Protein AF-A0A6B2TIQ4-F1 (afdb_monomer_lite)

Foldseek 3Di:
DDDDDPDDPPPPPPVDPPDPPDDPVLVVLVVVLVVLVVVLAVLLVVCLVPNDPVSVVSNVVSQQSSCVSVVRDGDDHDPND

pLDDT: mean 85.21, std 15.92, range [53.25, 98.44]

Structure (mmCIF, N/CA/C/O backbone):
data_AF-A0A6B2TIQ4-F1
#
_entry.id   AF-A0A6B2TIQ4-F1
#
loop_
_atom_site.group_PDB
_atom_site.id
_atom_site.type_symbol
_atom_site.label_atom_id
_atom_site.label_alt_id
_atom_site.label_comp_id
_atom_site.label_asym_id
_atom_site.label_entity_id
_atom_site.label_seq_id
_atom_site.pdbx_PDB_ins_code
_atom_site.Cartn_x
_atom_site.Cartn_y
_atom_site.Cartn_z
_atom_site.occupancy
_atom_site.B_iso_or_equiv
_atom_site.auth_seq_id
_atom_site.auth_comp_id
_atom_site.auth_asym_id
_atom_site.auth_atom_id
_atom_site.pdbx_PDB_model_num
ATOM 1 N N . MET A 1 1 ? 19.151 -43.596 -55.601 1.00 70.56 1 MET A N 1
ATOM 2 C CA . MET A 1 1 ? 19.805 -42.323 -55.234 1.00 70.56 1 MET A CA 1
ATOM 3 C C . MET A 1 1 ? 18.896 -41.633 -54.236 1.00 70.56 1 MET A C 1
ATOM 5 O O . MET A 1 1 ? 17.786 -41.294 -54.616 1.00 70.56 1 MET A O 1
ATOM 9 N N . TYR A 1 2 ? 19.293 -41.537 -52.967 1.00 61.28 2 TYR A N 1
ATOM 10 C CA . TYR A 1 2 ? 18.542 -40.768 -51.971 1.00 61.28 2 TYR A CA 1
ATOM 11 C C . TYR A 1 2 ? 19.059 -39.334 -52.043 1.00 61.28 2 TYR A C 1
ATOM 13 O O . TYR A 1 2 ? 20.250 -39.119 -51.814 1.00 61.28 2 TYR A O 1
ATOM 21 N N . GLU A 1 3 ? 18.220 -38.373 -52.415 1.00 61.12 3 GLU A N 1
ATOM 22 C CA . GLU A 1 3 ? 18.626 -36.974 -52.295 1.00 61.12 3 GLU A CA 1
ATOM 23 C C . GLU A 1 3 ? 18.462 -36.504 -50.844 1.00 61.12 3 GLU A C 1
ATOM 25 O O . GLU A 1 3 ? 17.439 -36.787 -50.214 1.00 61.12 3 GLU A O 1
ATOM 30 N N . PRO A 1 4 ? 19.453 -35.792 -50.283 1.00 68.31 4 PRO A N 1
ATOM 31 C CA . PRO A 1 4 ? 19.332 -35.222 -48.955 1.00 68.31 4 PRO A CA 1
ATOM 32 C C . PRO A 1 4 ? 18.454 -33.966 -49.004 1.00 68.31 4 PRO A C 1
ATOM 34 O O . PRO A 1 4 ? 18.641 -33.091 -49.849 1.00 68.31 4 PRO A O 1
ATOM 37 N N . ILE A 1 5 ? 17.529 -33.842 -48.051 1.00 68.50 5 ILE A N 1
ATOM 38 C CA . ILE A 1 5 ? 16.701 -32.645 -47.878 1.00 68.50 5 ILE A CA 1
ATOM 39 C C . ILE A 1 5 ? 17.618 -31.458 -47.537 1.00 68.50 5 ILE A C 1
ATOM 41 O O . ILE A 1 5 ? 18.159 -31.370 -46.436 1.00 68.50 5 ILE A O 1
ATOM 45 N N . ARG A 1 6 ? 17.793 -30.528 -48.485 1.00 66.25 6 ARG A N 1
ATOM 46 C CA . ARG A 1 6 ? 18.423 -29.213 -48.275 1.00 66.25 6 ARG A CA 1
ATOM 47 C C . ARG A 1 6 ? 17.362 -28.143 -48.040 1.00 66.25 6 ARG A C 1
ATOM 49 O O . ARG A 1 6 ? 17.192 -27.234 -48.846 1.00 66.25 6 ARG A O 1
ATOM 56 N N . THR A 1 7 ? 16.674 -28.209 -46.911 1.00 62.44 7 THR A N 1
ATOM 57 C CA . THR A 1 7 ? 15.895 -27.065 -46.427 1.00 62.44 7 THR A CA 1
ATOM 58 C C . THR A 1 7 ? 16.405 -26.693 -45.050 1.00 62.44 7 THR A C 1
ATOM 60 O O . THR A 1 7 ? 16.445 -27.535 -44.154 1.00 62.44 7 THR A O 1
ATOM 63 N N . LYS A 1 8 ? 16.862 -25.439 -44.921 1.00 59.34 8 LYS A N 1
ATOM 64 C CA . LYS A 1 8 ? 17.314 -24.832 -43.665 1.00 59.34 8 LYS A CA 1
ATOM 65 C C . LYS A 1 8 ? 16.348 -25.206 -42.545 1.00 59.34 8 LYS A C 1
ATOM 67 O O . LYS A 1 8 ? 15.138 -25.076 -42.713 1.00 59.34 8 LYS A O 1
ATOM 72 N N . SER A 1 9 ? 16.900 -25.616 -41.407 1.00 58.41 9 SER A N 1
ATOM 73 C CA . SER A 1 9 ? 16.136 -25.679 -40.171 1.00 58.41 9 SER A CA 1
ATOM 74 C C . SER A 1 9 ? 15.472 -24.320 -39.947 1.00 58.41 9 SER A C 1
ATOM 76 O O . SER A 1 9 ? 16.160 -23.310 -39.803 1.00 58.41 9 SER A O 1
ATOM 78 N N . VAL A 1 10 ? 14.139 -24.294 -39.948 1.00 62.28 10 VAL A N 1
ATOM 79 C CA . VAL A 1 10 ? 13.320 -23.135 -39.559 1.00 62.28 10 VAL A CA 1
ATOM 80 C C . VAL A 1 10 ? 13.263 -23.057 -38.033 1.00 62.28 10 VAL A C 1
ATOM 82 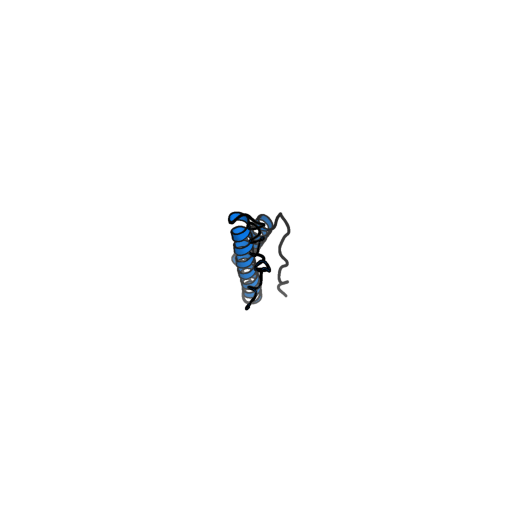O O . VAL A 1 10 ? 12.227 -22.790 -37.432 1.00 62.28 10 VAL A O 1
ATOM 85 N N . HIS A 1 11 ? 14.386 -23.337 -37.371 1.00 54.81 11 HIS A N 1
ATOM 86 C CA . HIS A 1 11 ? 14.590 -22.877 -36.013 1.00 54.81 11 HIS A CA 1
ATOM 87 C C . HIS A 1 11 ? 14.859 -21.385 -36.126 1.00 54.81 11 HIS A C 1
ATOM 89 O O . HIS A 1 11 ? 16.003 -20.932 -36.147 1.00 54.81 11 HIS A O 1
ATOM 95 N N . THR A 1 12 ? 13.768 -20.628 -36.242 1.00 57.03 12 THR A N 1
ATOM 96 C CA . THR A 1 12 ? 13.687 -19.305 -35.649 1.00 57.03 12 THR A CA 1
ATOM 97 C C . THR A 1 12 ? 14.131 -19.507 -34.206 1.00 57.03 12 THR A C 1
ATOM 99 O O . THR A 1 12 ? 13.354 -19.945 -33.359 1.00 57.03 12 THR A O 1
ATOM 102 N N . MET A 1 13 ? 15.428 -19.305 -33.947 1.00 57.56 13 MET A N 1
ATOM 103 C CA . MET A 1 13 ? 15.884 -18.960 -32.610 1.00 57.56 13 MET A CA 1
ATOM 104 C C . MET A 1 13 ? 14.937 -17.858 -32.175 1.00 57.56 13 MET A C 1
ATOM 106 O O . MET A 1 13 ? 14.662 -16.972 -32.983 1.00 57.56 13 MET A O 1
ATOM 110 N N . ALA A 1 14 ? 14.354 -17.984 -30.990 1.00 57.84 14 ALA A N 1
ATOM 111 C CA . ALA A 1 14 ? 13.538 -16.938 -30.410 1.00 57.84 14 ALA A CA 1
ATOM 112 C C . ALA A 1 14 ? 14.406 -15.675 -30.295 1.00 57.84 14 ALA A C 1
ATOM 114 O O . ALA A 1 14 ? 15.054 -15.431 -29.282 1.00 57.84 14 ALA A O 1
ATOM 115 N N . ASP A 1 15 ? 14.480 -14.924 -31.387 1.00 53.34 15 ASP A N 1
ATOM 116 C CA . ASP A 1 15 ? 15.114 -13.628 -31.523 1.00 53.34 15 ASP A CA 1
ATOM 117 C C . ASP A 1 15 ? 14.102 -12.611 -31.019 1.00 53.34 15 ASP A C 1
ATOM 119 O O . ASP A 1 15 ? 13.497 -11.87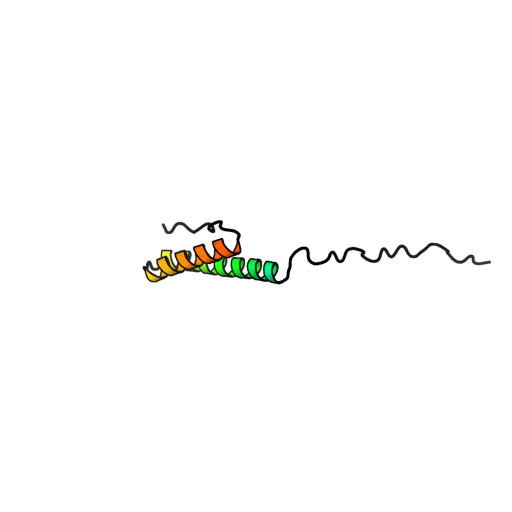5 -31.783 1.00 53.34 15 ASP A O 1
ATOM 123 N N . ASP A 1 16 ? 13.787 -12.749 -29.735 1.00 55.19 16 ASP A N 1
ATOM 124 C CA . ASP A 1 16 ? 13.324 -11.689 -28.854 1.00 55.19 16 ASP A CA 1
ATOM 125 C C . ASP A 1 16 ? 13.169 -12.299 -27.454 1.00 55.19 16 ASP A C 1
ATOM 127 O O . ASP A 1 16 ? 12.100 -12.339 -26.847 1.00 55.19 16 ASP A O 1
ATOM 131 N N . ALA A 1 17 ? 14.279 -12.748 -26.866 1.00 56.53 17 ALA A N 1
ATOM 132 C CA . ALA A 1 17 ? 14.438 -12.455 -25.448 1.00 56.53 17 ALA A CA 1
ATOM 133 C C . ALA A 1 17 ? 14.618 -10.933 -25.362 1.00 56.53 17 ALA A C 1
ATOM 135 O O . ALA A 1 17 ? 15.737 -10.453 -25.183 1.00 56.53 17 ALA A O 1
ATOM 136 N N . SER A 1 18 ? 13.537 -10.181 -25.619 1.00 59.66 18 SER A N 1
ATOM 137 C CA . SER A 1 18 ? 13.526 -8.733 -25.515 1.00 59.66 18 SER A CA 1
ATOM 138 C C . SER A 1 18 ? 14.126 -8.420 -24.160 1.00 59.66 18 SER A C 1
ATOM 140 O O . SER A 1 18 ? 13.672 -8.937 -23.134 1.00 59.66 18 SER A O 1
ATOM 142 N N . TYR A 1 19 ? 15.208 -7.645 -24.168 1.00 58.19 19 TYR A N 1
ATOM 143 C CA . TYR A 1 19 ? 15.806 -7.111 -22.955 1.00 58.19 19 TYR A CA 1
ATOM 144 C C . TYR A 1 19 ? 14.688 -6.644 -22.014 1.00 58.19 19 TYR A C 1
ATOM 146 O O . TYR A 1 19 ? 13.707 -6.084 -22.518 1.00 58.19 19 TYR A O 1
ATOM 154 N N . PRO A 1 20 ? 14.798 -6.864 -20.688 1.00 69.06 20 PRO A N 1
ATOM 155 C CA . PRO A 1 20 ? 13.757 -6.449 -19.760 1.00 69.06 20 PRO A CA 1
ATOM 156 C C . PRO A 1 20 ? 13.348 -5.008 -20.077 1.00 69.06 20 PRO A C 1
ATOM 158 O O . PRO A 1 20 ? 14.180 -4.104 -20.030 1.00 69.06 20 PRO A O 1
ATOM 161 N N . HIS A 1 21 ? 12.081 -4.791 -20.453 1.00 73.38 21 HIS A N 1
ATOM 162 C CA . HIS A 1 21 ? 11.576 -3.455 -20.806 1.00 73.38 21 HIS A CA 1
ATOM 163 C C . HIS A 1 21 ? 11.630 -2.480 -19.619 1.00 73.38 21 HIS A C 1
ATOM 165 O O . HIS A 1 21 ? 11.361 -1.292 -19.780 1.00 73.38 21 HIS A O 1
ATOM 171 N N . ARG A 1 22 ? 11.943 -3.001 -18.429 1.00 82.00 22 ARG A N 1
ATOM 172 C CA . ARG A 1 22 ? 12.139 -2.277 -17.185 1.00 82.00 22 ARG A CA 1
ATOM 173 C C . ARG A 1 22 ? 13.459 -2.677 -16.554 1.00 82.00 22 ARG A C 1
ATOM 175 O O . ARG A 1 22 ? 13.854 -3.841 -16.573 1.00 82.00 22 ARG A O 1
ATOM 182 N N . SER A 1 23 ? 14.113 -1.698 -15.956 1.00 90.69 23 SER A N 1
ATOM 183 C CA . SER A 1 23 ? 15.211 -1.925 -15.035 1.00 90.69 23 SER A CA 1
ATOM 184 C C . SER A 1 23 ? 14.744 -2.755 -13.835 1.00 90.69 23 SER A C 1
ATOM 186 O O . SER A 1 23 ? 13.581 -2.739 -13.429 1.00 90.69 23 SER A O 1
ATOM 188 N N . ARG A 1 24 ? 15.688 -3.468 -13.220 1.00 91.12 24 ARG A N 1
ATOM 189 C CA . ARG A 1 24 ? 15.433 -4.224 -11.988 1.00 91.12 24 ARG A CA 1
ATOM 190 C C . ARG A 1 24 ? 14.922 -3.333 -10.850 1.00 91.12 24 ARG A C 1
ATOM 192 O O . ARG A 1 24 ? 14.141 -3.792 -10.027 1.00 91.12 24 ARG A O 1
ATOM 199 N N . GLU A 1 25 ? 15.384 -2.087 -10.786 1.00 92.88 25 GLU A N 1
ATOM 200 C CA . GLU A 1 25 ? 14.927 -1.104 -9.800 1.00 92.88 25 GLU A CA 1
ATOM 201 C C . GLU A 1 25 ? 13.436 -0.803 -9.979 1.00 92.88 25 GLU A C 1
ATOM 203 O O . GLU A 1 25 ? 12.673 -0.948 -9.030 1.00 92.88 25 GLU A O 1
ATOM 208 N N . GLU A 1 26 ? 12.995 -0.537 -11.211 1.00 93.12 26 GLU A N 1
ATOM 209 C CA . GLU A 1 26 ? 11.574 -0.326 -11.511 1.00 93.12 26 GLU A CA 1
ATOM 210 C C . GLU A 1 26 ? 10.717 -1.554 -11.162 1.00 93.12 26 GLU A C 1
ATOM 212 O O . GLU A 1 26 ? 9.599 -1.413 -10.666 1.00 93.12 26 GLU A O 1
ATOM 217 N N . GLU A 1 27 ? 11.216 -2.774 -11.382 1.00 94.56 27 GLU A N 1
ATOM 218 C CA . GLU A 1 27 ? 10.505 -3.985 -10.952 1.00 94.56 27 GLU A CA 1
ATOM 219 C C . GLU A 1 27 ? 10.370 -4.083 -9.429 1.00 94.56 27 GLU A C 1
ATOM 221 O O . GLU A 1 27 ? 9.311 -4.478 -8.930 1.00 94.56 27 GLU A O 1
ATOM 226 N N . LEU A 1 28 ? 11.422 -3.732 -8.688 1.00 95.88 28 LEU A N 1
ATOM 227 C CA . LEU A 1 28 ? 11.397 -3.728 -7.227 1.00 95.88 28 LEU A CA 1
ATOM 228 C C . LEU A 1 28 ? 10.453 -2.654 -6.688 1.00 95.88 28 LEU A C 1
ATOM 230 O O . LEU A 1 28 ? 9.703 -2.940 -5.757 1.00 95.88 28 LEU A O 1
ATOM 234 N N . ASP A 1 29 ? 10.419 -1.473 -7.300 1.00 95.88 29 ASP A N 1
ATOM 235 C CA . ASP A 1 29 ? 9.487 -0.408 -6.929 1.00 95.88 29 ASP A CA 1
ATOM 236 C C . ASP A 1 29 ? 8.035 -0.831 -7.1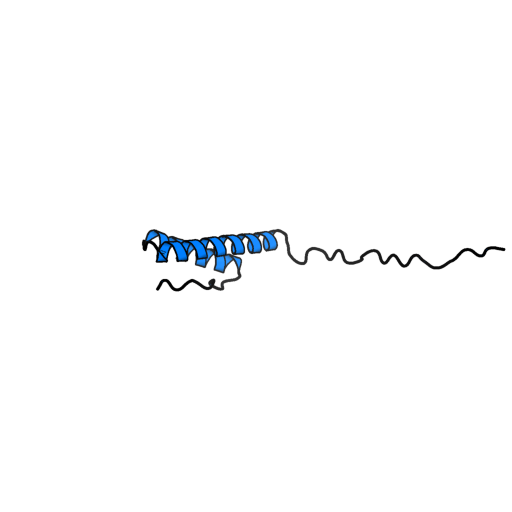53 1.00 95.88 29 ASP A C 1
ATOM 238 O O . ASP A 1 29 ? 7.184 -0.625 -6.284 1.00 95.88 29 ASP A O 1
ATOM 242 N N . ILE A 1 30 ? 7.747 -1.503 -8.273 1.00 94.88 30 ILE A N 1
ATOM 243 C CA . ILE A 1 30 ? 6.416 -2.059 -8.550 1.00 94.88 30 ILE A CA 1
ATOM 244 C C . ILE A 1 30 ? 6.031 -3.095 -7.490 1.00 94.88 30 ILE A C 1
ATOM 246 O O . ILE A 1 30 ? 4.913 -3.059 -6.965 1.00 94.88 30 ILE A O 1
ATOM 250 N N . GLN A 1 31 ? 6.944 -4.011 -7.159 1.00 97.00 31 GLN A N 1
ATOM 251 C CA . GLN A 1 31 ? 6.701 -5.026 -6.136 1.00 97.00 31 GLN A CA 1
ATOM 252 C C . GLN A 1 31 ? 6.473 -4.380 -4.771 1.00 97.00 31 GLN A C 1
ATOM 254 O O . GLN A 1 31 ? 5.479 -4.684 -4.112 1.00 97.00 31 GLN A O 1
ATOM 259 N N . LEU A 1 32 ? 7.343 -3.465 -4.348 1.00 98.19 32 LEU A N 1
ATOM 260 C CA . LEU A 1 32 ? 7.225 -2.768 -3.072 1.00 98.19 32 LEU A CA 1
ATOM 261 C C . LEU A 1 32 ? 5.912 -1.983 -2.989 1.00 98.19 32 LEU A C 1
ATOM 263 O O . LEU A 1 32 ? 5.200 -2.086 -1.992 1.00 98.19 32 LEU A O 1
ATOM 267 N N . ALA A 1 33 ? 5.536 -1.274 -4.055 1.00 97.75 33 ALA A N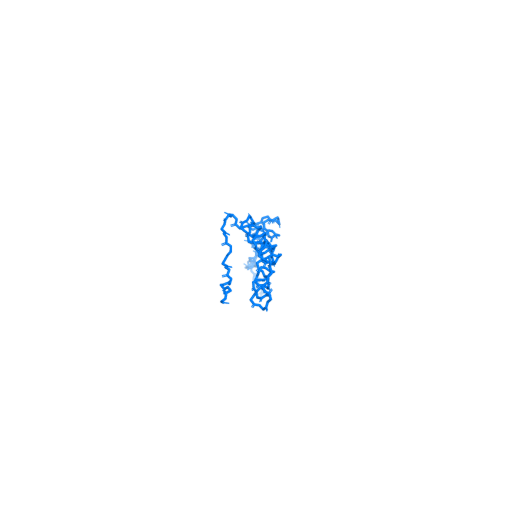 1
ATOM 268 C CA . ALA A 1 33 ? 4.262 -0.570 -4.128 1.00 97.75 33 ALA A CA 1
ATOM 269 C C . ALA A 1 33 ? 3.063 -1.523 -3.995 1.00 97.75 33 ALA A C 1
ATOM 271 O O . ALA A 1 33 ? 2.047 -1.149 -3.414 1.00 97.75 33 ALA A O 1
ATOM 272 N N . GLY A 1 34 ? 3.163 -2.746 -4.526 1.00 97.06 34 GLY A N 1
ATOM 273 C CA . GLY A 1 34 ? 2.162 -3.798 -4.336 1.00 97.06 34 GLY A CA 1
ATOM 274 C C . GLY A 1 34 ? 2.042 -4.247 -2.877 1.00 97.06 34 GLY A C 1
ATOM 275 O O . GLY A 1 34 ? 0.940 -4.274 -2.332 1.00 97.06 34 GLY A O 1
ATOM 276 N N . HIS A 1 35 ? 3.167 -4.534 -2.219 1.00 98.44 35 HIS A N 1
ATOM 277 C CA . HIS A 1 35 ? 3.183 -4.967 -0.817 1.00 98.44 35 HIS A CA 1
ATOM 278 C C . HIS A 1 35 ? 2.686 -3.874 0.137 1.00 98.44 35 HIS A C 1
ATOM 280 O O . HIS A 1 35 ? 1.888 -4.151 1.030 1.00 98.44 35 HIS A O 1
ATOM 286 N N . LEU A 1 36 ? 3.105 -2.624 -0.069 1.00 98.25 36 LEU A N 1
ATOM 287 C CA . LEU A 1 36 ? 2.645 -1.497 0.744 1.00 98.25 36 LEU A CA 1
ATOM 288 C C . LEU A 1 36 ? 1.154 -1.208 0.539 1.00 98.25 36 LEU A C 1
ATOM 290 O O . LEU A 1 36 ? 0.473 -0.863 1.499 1.00 98.25 36 LEU A O 1
ATOM 294 N N . ALA A 1 37 ? 0.623 -1.400 -0.673 1.00 97.69 37 ALA A N 1
ATOM 295 C CA . ALA A 1 37 ? -0.814 -1.291 -0.917 1.00 97.69 37 ALA A CA 1
ATOM 296 C C . ALA A 1 37 ? -1.607 -2.389 -0.185 1.00 97.69 37 ALA A C 1
ATOM 298 O O . ALA A 1 37 ? -2.655 -2.102 0.388 1.00 97.69 37 ALA A O 1
ATOM 299 N N . ALA A 1 38 ? -1.094 -3.624 -0.145 1.00 97.75 38 ALA A N 1
ATOM 300 C CA . ALA A 1 38 ? -1.707 -4.703 0.631 1.00 97.75 38 ALA A CA 1
ATOM 301 C C . ALA A 1 38 ? -1.679 -4.414 2.143 1.00 97.75 38 ALA A C 1
ATOM 303 O O . ALA A 1 38 ? -2.679 -4.606 2.832 1.00 97.75 38 ALA A O 1
ATOM 304 N N . LEU A 1 39 ? -0.560 -3.889 2.655 1.00 98.25 39 LEU A N 1
ATOM 305 C CA . LEU A 1 39 ? -0.445 -3.472 4.054 1.00 98.25 39 LEU A CA 1
ATOM 306 C C . LEU A 1 39 ? -1.392 -2.308 4.391 1.00 98.25 39 LEU A C 1
ATOM 308 O O . LEU A 1 39 ? -1.994 -2.301 5.464 1.00 98.25 39 LEU A O 1
ATOM 312 N N . LEU A 1 40 ? -1.556 -1.346 3.479 1.00 97.88 40 LEU A N 1
ATOM 313 C CA . LEU A 1 40 ? -2.511 -0.248 3.627 1.00 97.88 40 LEU A CA 1
ATOM 314 C C . LEU A 1 40 ? -3.951 -0.768 3.714 1.00 97.88 40 LEU A C 1
ATOM 316 O O . LEU A 1 40 ? -4.685 -0.343 4.601 1.00 97.88 40 LEU A O 1
ATOM 320 N N . ALA A 1 41 ? -4.333 -1.715 2.853 1.00 97.31 41 ALA A N 1
ATOM 321 C CA . ALA A 1 41 ? -5.661 -2.327 2.892 1.00 97.31 41 ALA A CA 1
ATOM 322 C C . ALA A 1 41 ? -5.931 -3.014 4.241 1.00 97.31 41 ALA A C 1
ATOM 324 O O . ALA A 1 41 ? -6.946 -2.743 4.877 1.00 97.31 41 ALA A O 1
ATOM 325 N N . LEU A 1 42 ? -4.978 -3.811 4.735 1.00 97.56 42 LEU A N 1
ATOM 326 C CA . LEU A 1 42 ? -5.086 -4.451 6.049 1.00 97.56 42 LEU A CA 1
ATOM 327 C C . LEU A 1 42 ? -5.142 -3.424 7.194 1.00 97.56 42 LEU A C 1
ATOM 329 O O . LEU A 1 42 ? -5.845 -3.621 8.180 1.00 97.56 42 LEU A O 1
ATOM 333 N N . THR A 1 43 ? -4.437 -2.301 7.059 1.00 97.06 43 THR A N 1
ATOM 334 C CA . THR A 1 43 ? -4.490 -1.203 8.036 1.00 97.06 43 THR A CA 1
ATOM 335 C C . THR A 1 43 ? -5.862 -0.524 8.036 1.00 97.06 43 THR A C 1
ATOM 337 O O . THR A 1 43 ? -6.395 -0.232 9.105 1.00 97.06 43 THR A O 1
ATOM 340 N N . ASP A 1 44 ? -6.460 -0.298 6.862 1.00 96.25 44 ASP A N 1
ATOM 341 C CA . ASP A 1 44 ? -7.827 0.219 6.740 1.00 96.25 44 ASP A CA 1
ATOM 342 C C . ASP A 1 44 ? -8.853 -0.755 7.362 1.00 96.25 44 ASP A C 1
ATOM 344 O O . ASP A 1 44 ? -9.746 -0.312 8.084 1.00 96.25 44 ASP A O 1
ATOM 348 N N . GLU A 1 45 ? -8.695 -2.069 7.164 1.00 96.44 45 GLU A N 1
ATOM 349 C CA . GLU A 1 45 ? -9.534 -3.098 7.802 1.00 96.44 45 GLU A CA 1
ATOM 350 C C . GLU A 1 45 ? -9.404 -3.094 9.332 1.00 96.44 45 GLU A C 1
ATOM 352 O O . GLU A 1 45 ? -10.409 -3.080 10.046 1.00 96.44 45 GLU A O 1
ATOM 357 N N . LEU A 1 46 ? -8.177 -3.046 9.862 1.00 96.06 46 LEU A N 1
ATOM 358 C CA . LEU A 1 46 ? -7.945 -2.952 11.306 1.00 96.06 46 LEU A CA 1
ATOM 359 C C . LEU A 1 46 ? -8.551 -1.680 11.897 1.00 96.06 46 LEU A C 1
ATOM 361 O O . LEU A 1 46 ? -9.106 -1.716 12.995 1.00 96.06 46 LEU A O 1
ATOM 365 N N . ARG A 1 47 ? -8.481 -0.566 11.165 1.00 95.50 47 ARG A N 1
ATOM 366 C CA . ARG A 1 47 ? -9.041 0.710 11.605 1.00 95.50 47 ARG A CA 1
ATOM 367 C C . ARG A 1 47 ? -10.567 0.680 11.683 1.00 95.50 47 ARG A C 1
ATOM 369 O O . ARG A 1 47 ? -11.126 1.307 12.578 1.00 95.50 47 ARG A O 1
ATOM 376 N N . ALA A 1 48 ? -11.224 -0.083 10.808 1.00 94.38 48 ALA A N 1
ATOM 377 C CA . ALA A 1 48 ? -12.664 -0.319 10.890 1.00 94.38 48 ALA A CA 1
ATOM 378 C C . ALA A 1 48 ? -13.061 -1.149 12.124 1.00 94.38 48 ALA A C 1
ATOM 380 O O . ALA A 1 48 ? -14.123 -0.930 12.699 1.00 94.38 48 ALA A O 1
ATOM 381 N N . LEU A 1 49 ? -12.209 -2.084 12.557 1.00 95.75 49 LEU A N 1
ATOM 382 C CA . LEU A 1 49 ? -12.469 -2.923 13.734 1.00 95.75 49 LEU A CA 1
ATOM 383 C C . LEU A 1 49 ? -12.121 -2.229 15.057 1.00 95.75 49 LEU A C 1
ATOM 385 O O . LEU A 1 49 ? -12.796 -2.433 16.064 1.00 95.75 49 LEU A O 1
ATOM 389 N N . SER A 1 50 ? -11.044 -1.445 15.072 1.00 94.75 50 SER A N 1
ATOM 390 C CA . SER A 1 50 ? -10.525 -0.778 16.264 1.00 94.75 50 SER A CA 1
ATOM 391 C C . SER A 1 50 ? -9.896 0.566 15.885 1.00 94.75 50 SER A C 1
ATOM 393 O O . SER A 1 50 ? -8.688 0.632 15.631 1.00 94.75 50 SER A O 1
ATOM 395 N N . PRO A 1 51 ? -10.685 1.653 15.874 1.00 92.62 51 PRO A N 1
ATOM 396 C CA . PRO A 1 51 ? -10.187 2.983 15.544 1.00 92.62 51 PRO A CA 1
ATOM 397 C C . PRO A 1 51 ? -9.052 3.416 16.479 1.00 92.62 51 PRO A C 1
ATOM 399 O O . PRO A 1 51 ? -9.149 3.284 17.700 1.00 92.62 51 PRO A O 1
ATOM 402 N N . SER A 1 52 ? -7.969 3.953 15.914 1.00 95.38 52 SER A N 1
ATOM 403 C CA . SER A 1 52 ? -6.887 4.564 16.689 1.00 95.38 52 SER A CA 1
ATOM 404 C C . SER A 1 52 ? -6.109 5.573 15.846 1.00 95.38 52 SER A C 1
ATOM 406 O O . SER A 1 52 ? -5.837 5.312 14.676 1.00 95.38 52 SER A O 1
ATOM 408 N N . ALA A 1 53 ? -5.680 6.674 16.470 1.00 95.75 53 ALA A N 1
ATOM 409 C CA . ALA A 1 53 ? -4.904 7.717 15.795 1.00 95.75 53 ALA A CA 1
ATOM 410 C C . ALA A 1 53 ? -3.596 7.178 15.185 1.00 95.75 53 ALA A C 1
ATOM 412 O O . ALA A 1 53 ? -3.204 7.572 14.096 1.00 95.75 53 ALA A O 1
ATOM 413 N N . ALA A 1 54 ? -2.960 6.199 15.837 1.00 96.94 54 ALA A N 1
ATOM 414 C CA . ALA A 1 54 ? -1.757 5.567 15.302 1.00 96.94 54 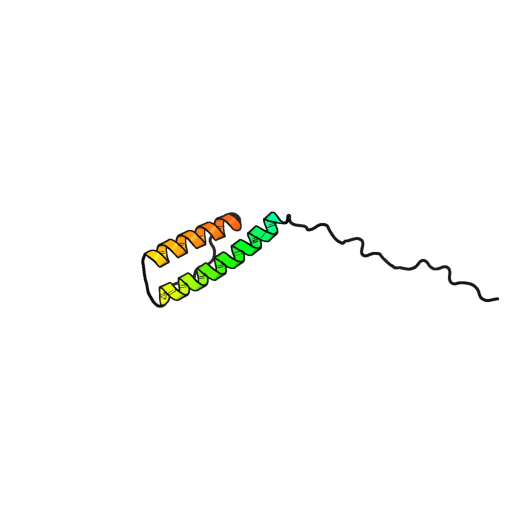ALA A CA 1
ATOM 415 C C . ALA A 1 54 ? -2.020 4.805 13.986 1.00 96.94 54 ALA A C 1
ATOM 417 O O . ALA A 1 54 ? -1.152 4.774 13.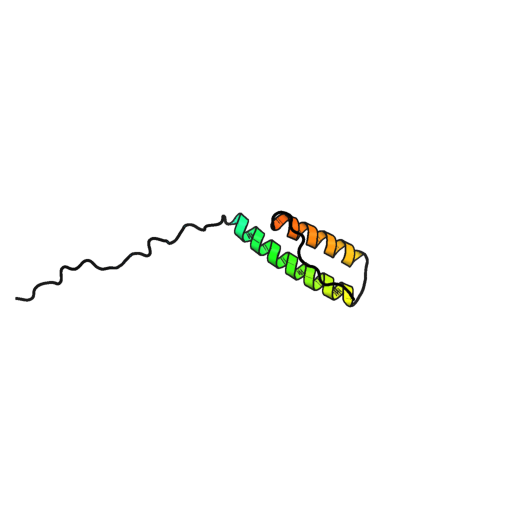116 1.00 96.94 54 ALA A O 1
ATOM 418 N N . LEU A 1 55 ? -3.203 4.195 13.824 1.00 96.75 55 LEU A N 1
ATOM 419 C CA . LEU A 1 55 ? -3.596 3.538 12.571 1.00 96.75 55 LEU A CA 1
ATOM 420 C C . LEU A 1 55 ? -3.969 4.551 11.482 1.00 96.75 55 LEU A C 1
ATOM 422 O O . LEU A 1 55 ? -3.752 4.264 10.305 1.00 96.75 55 LEU A O 1
ATOM 426 N N . ASP A 1 56 ? -4.511 5.715 11.849 1.00 96.06 56 ASP A N 1
ATOM 427 C CA . ASP A 1 56 ? -4.737 6.821 10.911 1.00 96.06 56 ASP A CA 1
ATOM 428 C C . ASP A 1 56 ? -3.410 7.331 10.338 1.00 96.06 56 ASP A C 1
ATOM 430 O O . ASP A 1 56 ? -3.225 7.325 9.116 1.00 96.06 56 ASP A O 1
ATOM 434 N N . ASP A 1 57 ? -2.463 7.658 11.221 1.00 97.69 57 ASP A N 1
ATOM 435 C CA . ASP A 1 57 ? -1.129 8.141 10.855 1.00 97.69 57 ASP A CA 1
ATOM 436 C C . ASP A 1 57 ? -0.382 7.112 9.992 1.00 97.69 57 ASP A C 1
ATOM 438 O O . ASP A 1 57 ? 0.179 7.443 8.944 1.00 97.69 57 ASP A O 1
ATOM 442 N N . ALA A 1 58 ? -0.403 5.835 10.395 1.00 97.56 58 ALA A N 1
ATOM 443 C CA . ALA A 1 58 ? 0.240 4.760 9.643 1.00 97.56 58 ALA A CA 1
ATOM 444 C C . ALA A 1 58 ? -0.362 4.609 8.239 1.00 97.56 58 ALA A C 1
ATOM 446 O O . ALA A 1 58 ? 0.367 4.446 7.258 1.00 97.56 58 ALA A O 1
ATOM 447 N N . ALA A 1 59 ? -1.687 4.692 8.120 1.00 97.06 59 ALA A N 1
ATOM 448 C CA . ALA A 1 59 ? -2.350 4.562 6.834 1.00 97.06 59 ALA A CA 1
ATOM 449 C C . ALA A 1 59 ? -2.077 5.765 5.912 1.00 97.06 59 ALA A C 1
ATOM 451 O O . ALA A 1 59 ? -1.916 5.585 4.704 1.00 97.06 59 ALA A O 1
ATOM 452 N N . GLU A 1 60 ? -1.966 6.981 6.456 1.00 97.38 60 GLU A N 1
ATOM 453 C CA . GLU A 1 60 ? -1.533 8.155 5.690 1.00 97.38 60 GLU A CA 1
ATOM 454 C C . GLU A 1 60 ? -0.092 7.997 5.181 1.00 97.38 60 GLU A C 1
ATOM 456 O O . GLU A 1 60 ? 0.170 8.172 3.988 1.00 97.38 60 GLU A O 1
ATOM 461 N N . GLN A 1 61 ? 0.834 7.573 6.046 1.00 98.06 61 GLN A N 1
ATOM 462 C CA . GLN A 1 61 ? 2.230 7.338 5.666 1.00 98.06 61 GLN A CA 1
ATOM 463 C C . GLN A 1 61 ? 2.366 6.273 4.572 1.00 98.06 61 GLN A C 1
ATOM 465 O O . GLN A 1 61 ? 3.100 6.469 3.597 1.00 98.06 61 GLN A O 1
ATOM 470 N N . LEU A 1 62 ? 1.633 5.164 4.693 1.00 97.94 62 LEU A N 1
ATOM 471 C CA . LEU A 1 62 ? 1.612 4.109 3.680 1.00 97.94 62 LEU A CA 1
ATOM 472 C C . LEU A 1 62 ? 1.055 4.618 2.347 1.00 97.94 62 LEU A C 1
ATOM 474 O O . LEU A 1 62 ? 1.645 4.352 1.299 1.00 97.94 62 LEU A O 1
ATOM 478 N N . ALA A 1 63 ? -0.036 5.387 2.370 1.00 97.75 63 ALA A N 1
ATOM 479 C CA . ALA A 1 63 ? -0.633 5.947 1.161 1.00 97.75 63 ALA A CA 1
ATOM 480 C C . ALA A 1 63 ? 0.327 6.905 0.434 1.00 97.75 63 ALA A C 1
ATOM 482 O O . ALA A 1 63 ? 0.469 6.821 -0.789 1.00 97.75 63 ALA A O 1
ATOM 483 N N . LEU A 1 64 ? 1.044 7.757 1.176 1.00 98.12 64 LEU A N 1
ATOM 484 C CA . LEU A 1 64 ? 2.072 8.644 0.623 1.00 98.12 64 LEU A CA 1
ATOM 485 C C . LEU A 1 64 ? 3.247 7.863 0.025 1.00 98.12 64 LEU A C 1
ATOM 487 O O . LEU A 1 64 ? 3.751 8.224 -1.041 1.00 98.12 64 LEU A O 1
ATOM 491 N N . GLN A 1 65 ? 3.677 6.779 0.673 1.00 98.12 65 GLN A N 1
ATOM 492 C CA . GLN A 1 65 ? 4.782 5.970 0.166 1.00 98.12 65 GLN A CA 1
ATOM 493 C C . GLN A 1 65 ? 4.396 5.194 -1.099 1.00 98.12 65 GLN A C 1
ATOM 495 O O . GLN A 1 65 ? 5.177 5.145 -2.049 1.00 98.12 65 GLN A O 1
ATOM 500 N N . VAL A 1 66 ? 3.178 4.649 -1.161 1.00 97.88 66 VAL A N 1
ATOM 501 C CA . VAL A 1 66 ? 2.647 4.024 -2.383 1.00 97.88 66 VAL A CA 1
ATOM 502 C C . VAL A 1 66 ? 2.539 5.048 -3.511 1.00 97.88 66 VAL A C 1
ATOM 504 O O . VAL A 1 66 ? 2.947 4.751 -4.634 1.00 97.88 66 VAL A O 1
ATOM 507 N N . ALA A 1 67 ? 2.048 6.258 -3.223 1.00 97.12 67 ALA A N 1
ATOM 508 C CA . ALA A 1 67 ? 1.970 7.327 -4.212 1.00 97.12 67 ALA A CA 1
ATOM 509 C C . ALA A 1 67 ? 3.356 7.676 -4.763 1.00 97.12 67 ALA A C 1
ATOM 511 O O . ALA A 1 67 ? 3.530 7.741 -5.977 1.00 97.12 67 ALA A O 1
ATOM 512 N N . ARG A 1 68 ? 4.366 7.817 -3.894 1.00 96.81 68 ARG A N 1
ATOM 513 C CA . ARG A 1 68 ? 5.756 8.081 -4.297 1.00 96.81 68 ARG A CA 1
ATOM 514 C C . ARG A 1 68 ? 6.278 7.030 -5.281 1.00 96.81 68 ARG A C 1
ATOM 516 O O . ARG A 1 68 ? 6.815 7.404 -6.317 1.00 96.81 68 ARG A O 1
ATOM 523 N N . LEU A 1 69 ? 6.072 5.744 -4.990 1.00 96.31 69 LEU A N 1
ATOM 524 C CA . LEU A 1 69 ? 6.526 4.635 -5.844 1.00 96.31 69 LEU A CA 1
ATOM 525 C C . LEU A 1 69 ? 5.733 4.512 -7.159 1.00 96.31 69 LEU A C 1
ATOM 527 O O . LEU A 1 69 ? 6.216 3.919 -8.116 1.00 96.31 69 LEU A O 1
ATOM 531 N N . ARG A 1 70 ? 4.512 5.061 -7.225 1.00 93.50 70 ARG A N 1
ATOM 532 C CA . ARG A 1 70 ? 3.623 4.988 -8.402 1.00 93.50 70 ARG A CA 1
ATOM 533 C C . ARG A 1 70 ? 3.546 6.284 -9.218 1.00 93.50 70 ARG A C 1
ATOM 535 O O . ARG A 1 70 ? 2.648 6.424 -10.044 1.00 93.50 70 ARG A O 1
ATOM 542 N N . GLY A 1 71 ? 4.454 7.236 -9.002 1.00 93.31 71 GLY A N 1
ATOM 543 C CA . GLY A 1 71 ? 4.486 8.490 -9.767 1.00 93.31 71 GLY A CA 1
ATOM 544 C C . GLY A 1 71 ? 3.496 9.564 -9.291 1.00 93.31 71 GLY A C 1
ATOM 545 O O . GLY A 1 71 ? 3.110 10.433 -10.065 1.00 93.31 71 GLY A O 1
ATOM 546 N N . GLY A 1 72 ? 3.086 9.519 -8.022 1.00 91.88 72 GLY A N 1
ATOM 547 C CA . GLY A 1 72 ? 2.359 10.588 -7.327 1.00 91.88 72 GLY A CA 1
ATOM 548 C C . GLY A 1 72 ? 0.858 10.362 -7.128 1.00 91.88 72 GLY A C 1
ATOM 549 O O . GLY A 1 72 ? 0.223 11.139 -6.419 1.00 91.88 72 GLY A O 1
ATOM 550 N N . ALA A 1 73 ? 0.277 9.305 -7.698 1.00 89.69 73 ALA A N 1
ATOM 551 C CA . ALA A 1 73 ? -1.142 9.003 -7.519 1.00 89.69 73 ALA A CA 1
ATOM 552 C C . ALA A 1 73 ? -1.402 8.289 -6.181 1.00 89.69 73 ALA A C 1
ATOM 554 O O . ALA A 1 73 ? -0.870 7.204 -5.938 1.00 89.69 73 ALA A O 1
ATOM 555 N N . LEU A 1 74 ? -2.249 8.880 -5.331 1.00 91.31 74 LEU A N 1
ATOM 556 C CA . LEU A 1 74 ? -2.702 8.249 -4.089 1.00 91.31 74 LEU A CA 1
ATOM 557 C C . LEU A 1 74 ? -3.473 6.952 -4.392 1.00 91.31 74 LEU A C 1
ATOM 559 O O . LEU A 1 74 ? -4.336 6.951 -5.276 1.00 91.31 74 LEU A O 1
ATOM 563 N N . PRO A 1 75 ? -3.185 5.850 -3.675 1.00 89.69 75 PRO A N 1
ATOM 564 C CA . PRO A 1 75 ? -3.933 4.614 -3.841 1.00 89.69 75 PRO A CA 1
ATOM 565 C C . PRO A 1 75 ? -5.386 4.783 -3.368 1.00 89.69 75 PRO A C 1
ATOM 567 O O . PRO A 1 75 ? -5.645 5.563 -2.446 1.00 89.69 75 PRO A O 1
ATOM 570 N N . PRO A 1 76 ? -6.340 4.039 -3.957 1.00 90.31 76 PRO A N 1
ATOM 571 C CA . PRO A 1 76 ? -7.695 3.979 -3.429 1.00 90.31 76 PRO A CA 1
ATOM 572 C C . PRO A 1 76 ? -7.666 3.425 -2.002 1.00 90.31 76 PRO A C 1
ATOM 574 O O . PRO A 1 76 ? -6.897 2.513 -1.696 1.00 90.31 76 PRO A O 1
ATOM 577 N N . ARG A 1 77 ? -8.512 3.983 -1.137 1.00 89.12 77 ARG A N 1
ATOM 578 C CA . ARG A 1 77 ? -8.613 3.606 0.275 1.00 89.12 77 ARG A CA 1
ATOM 579 C C . ARG A 1 77 ? -9.983 3.029 0.572 1.00 89.12 77 ARG A C 1
ATOM 581 O O . ARG A 1 77 ? -10.968 3.443 -0.043 1.00 89.12 77 ARG A O 1
ATOM 588 N N . SER A 1 78 ? -10.045 2.101 1.521 1.00 83.56 78 SER A N 1
ATOM 589 C CA . SER A 1 78 ? -11.339 1.633 2.007 1.00 83.56 78 SER A CA 1
ATOM 590 C C . SER A 1 78 ? -11.969 2.738 2.851 1.00 83.56 78 SER A C 1
ATOM 592 O O . SER A 1 78 ? -11.332 3.271 3.766 1.00 83.56 78 SER A O 1
ATOM 594 N N . ALA A 1 79 ? -13.205 3.116 2.528 1.00 70.56 79 ALA A N 1
ATOM 595 C CA . ALA A 1 79 ? -13.970 3.998 3.392 1.00 70.56 79 ALA A CA 1
ATOM 596 C C . ALA A 1 79 ? -14.291 3.218 4.670 1.00 70.56 79 ALA A C 1
ATOM 598 O O . ALA A 1 79 ? -14.999 2.213 4.630 1.00 70.56 79 ALA A O 1
ATOM 599 N N . VAL A 1 80 ? -13.734 3.663 5.794 1.00 63.03 80 VAL A N 1
ATOM 600 C CA . VAL A 1 80 ? -14.160 3.171 7.105 1.00 63.03 80 VAL A CA 1
ATOM 601 C C . VAL A 1 80 ? -15.573 3.713 7.328 1.00 63.03 80 VAL A C 1
ATOM 603 O O . VAL A 1 80 ? -15.769 4.927 7.255 1.00 63.03 80 VAL A O 1
ATOM 606 N N . ALA A 1 81 ? -16.542 2.808 7.474 1.00 53.25 81 ALA A N 1
ATOM 607 C CA . ALA A 1 81 ? -17.955 3.113 7.703 1.00 53.25 81 ALA A CA 1
ATOM 608 C C . ALA A 1 81 ? -18.242 3.411 9.179 1.00 53.25 81 ALA A C 1
ATOM 610 O O . ALA A 1 81 ? -17.563 2.805 10.039 1.00 53.25 81 ALA A O 1
#

Radius of gyration: 25.0 Å; chains: 1; bounding box: 38×53×72 Å

Secondary structure (DSSP, 8-state):
-PPP----------------SS-HHHHHHHHHHHHHHHHHHHHHHHHHHS--HHHHHHHHHHHHHHHHHTTSPPPP-----

Sequence (81 aa):
MYEPIRTKSVHTMADDASYPHRSREEELDIQLAGHLAALLALTDELRALSPSAALDDAAEQLALQVARLRGGALPPRSAVA